Protein AF-A0A7W5Z4Y5-F1 (afdb_monomer)

Foldseek 3Di:
DDPVVVVVVVVVVQVVAPPCRDPCLQDVVVVVVVVVVVQVVDPPCPRCCNVPVVVVVVVVVVSVVSDSPDD

Solvent-accessible surface area (backbone atoms only — not comparable to full-atom values): 4245 Å² total; per-residue (Å²): 133,58,70,66,60,54,50,51,51,54,50,50,62,57,65,74,41,55,71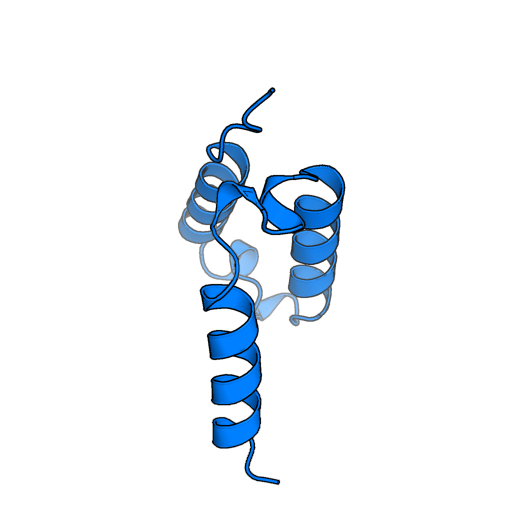,76,75,31,69,53,51,69,30,64,66,59,37,52,51,51,52,53,51,59,53,65,74,39,58,69,82,72,24,53,60,68,69,35,53,65,62,35,50,50,52,50,46,56,67,66,65,55,71,69,79,81,129

Secondary structure (DSSP, 8-state):
--HHHHHHHHHHHHHTS-GGGSHHHH-HHHHHHHHHHHHHTS-GGGSHHHH-HHHHHHHHHHHHHS-----

Mean predicted aligned error: 8.09 Å

Organism: NCBI:txid1538103

Radius of gyration: 14.56 Å; Cα contacts (8 Å, |Δi|>4): 32; chains: 1; bounding box: 26×36×33 Å

pLDDT: mean 80.46, std 9.71, range [43.59, 92.25]

InterPro domains:
  IPR019626 Stress-induced protein, KGG, repeat [PF10685] (1-17)
  IPR019626 Stress-induced protein, KGG, repeat [PF10685] (23-42)
  IPR019626 Stress-induced protein, KGG, repeat [PF10685] (50-66)

Structure (mmCIF, N/CA/C/O backbone):
data_AF-A0A7W5Z4Y5-F1
#
_entry.id   AF-A0A7W5Z4Y5-F1
#
loop_
_atom_site.group_PDB
_atom_site.id
_atom_site.type_symbol
_atom_site.label_atom_id
_atom_site.label_alt_id
_atom_site.label_comp_id
_atom_site.label_asym_id
_atom_site.label_entity_id
_atom_site.label_seq_id
_atom_site.pdbx_PDB_ins_code
_atom_site.Cartn_x
_atom_site.Cartn_y
_atom_site.Cartn_z
_atom_site.occupancy
_atom_site.B_iso_or_equiv
_atom_site.auth_seq_id
_atom_site.auth_comp_id
_atom_site.auth_asym_id
_atom_site.auth_atom_id
_atom_site.pdbx_PDB_model_num
ATOM 1 N N . MET A 1 1 ? 3.554 -28.466 0.924 1.00 69.25 1 MET A N 1
ATOM 2 C CA . MET A 1 1 ? 2.515 -27.436 1.141 1.00 69.25 1 MET A CA 1
ATOM 3 C C . MET A 1 1 ? 2.275 -26.763 -0.196 1.00 69.25 1 MET A C 1
ATOM 5 O O . MET A 1 1 ? 3.247 -26.347 -0.809 1.00 69.25 1 MET A O 1
ATOM 9 N N . ASP A 1 2 ? 1.034 -26.734 -0.670 1.00 92.25 2 ASP A N 1
ATOM 10 C CA . ASP A 1 2 ? 0.688 -26.128 -1.958 1.00 92.25 2 ASP A CA 1
ATOM 11 C C . ASP A 1 2 ? 0.657 -24.584 -1.830 1.00 92.25 2 ASP A C 1
ATOM 13 O O . ASP A 1 2 ? 0.016 -24.083 -0.893 1.00 92.25 2 ASP A O 1
ATOM 17 N N . PRO A 1 3 ? 1.348 -23.818 -2.699 1.00 90.44 3 PRO A N 1
ATOM 18 C CA . PRO A 1 3 ? 1.359 -22.354 -2.653 1.00 90.44 3 PRO A CA 1
ATOM 19 C C . PRO A 1 3 ? -0.041 -21.735 -2.731 1.00 90.44 3 PRO A C 1
ATOM 21 O O . PRO A 1 3 ? -0.302 -20.712 -2.090 1.00 90.44 3 PRO A O 1
ATOM 24 N N . GLU A 1 4 ? -0.961 -22.350 -3.478 1.00 89.44 4 GLU A N 1
ATOM 25 C CA . GLU A 1 4 ? -2.342 -21.874 -3.569 1.00 89.44 4 GLU A CA 1
ATOM 26 C C . GLU A 1 4 ? -3.068 -22.058 -2.241 1.00 89.44 4 GLU A C 1
ATOM 28 O O . GLU A 1 4 ? -3.750 -21.150 -1.762 1.00 89.44 4 GLU A O 1
ATOM 33 N N . LYS A 1 5 ? -2.840 -23.195 -1.578 1.00 89.88 5 LYS A N 1
ATOM 34 C CA . LYS A 1 5 ? -3.402 -23.479 -0.254 1.00 89.88 5 LYS A CA 1
ATOM 35 C C . LYS A 1 5 ? -2.885 -22.497 0.797 1.00 89.88 5 LYS A C 1
ATOM 37 O O . LYS A 1 5 ? -3.662 -22.024 1.624 1.00 89.88 5 LYS A O 1
ATOM 42 N N . GLN A 1 6 ? -1.604 -22.125 0.738 1.00 89.44 6 GLN A N 1
ATOM 43 C CA . GLN A 1 6 ? -1.025 -21.108 1.621 1.00 89.44 6 GLN A CA 1
ATOM 44 C C . GLN A 1 6 ? -1.658 -19.728 1.397 1.00 89.44 6 GLN A C 1
ATOM 46 O O . GLN A 1 6 ? -2.031 -19.055 2.360 1.00 89.44 6 GLN A O 1
ATOM 51 N N . ARG A 1 7 ? -1.827 -19.315 0.133 1.00 88.62 7 ARG A N 1
ATOM 52 C CA . ARG A 1 7 ? -2.494 -18.049 -0.212 1.00 88.62 7 ARG A CA 1
ATOM 53 C C . ARG A 1 7 ? -3.951 -18.033 0.230 1.00 88.62 7 ARG A C 1
ATOM 55 O O . ARG A 1 7 ? -4.395 -17.029 0.779 1.00 88.62 7 ARG A O 1
ATOM 62 N N . ALA A 1 8 ? -4.672 -19.136 0.047 1.00 88.62 8 ALA A N 1
ATOM 63 C CA . ALA A 1 8 ? -6.059 -19.260 0.478 1.00 88.62 8 ALA A CA 1
ATOM 64 C C . ALA A 1 8 ? 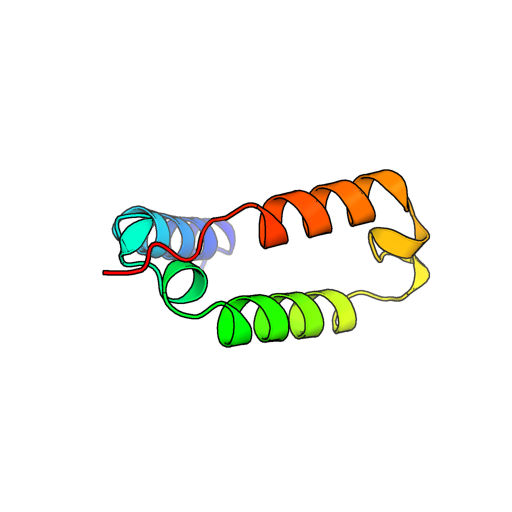-6.199 -19.119 2.003 1.00 88.62 8 ALA A C 1
ATOM 66 O O . ALA A 1 8 ? -7.102 -18.430 2.473 1.00 88.62 8 ALA A O 1
ATOM 67 N N . ILE A 1 9 ? -5.285 -19.709 2.783 1.00 85.62 9 ILE A N 1
ATOM 68 C CA . ILE A 1 9 ? -5.270 -19.571 4.248 1.00 85.62 9 ILE A CA 1
ATOM 69 C C . ILE A 1 9 ? -4.965 -18.123 4.658 1.00 85.62 9 ILE A C 1
ATOM 71 O O . ILE A 1 9 ? -5.691 -17.557 5.475 1.00 85.62 9 ILE A O 1
ATOM 75 N N . ALA A 1 10 ? -3.945 -17.497 4.062 1.00 84.56 10 ALA A N 1
ATOM 76 C CA . ALA A 1 10 ? -3.596 -16.103 4.347 1.00 84.56 10 ALA A CA 1
ATOM 77 C C . ALA A 1 10 ? -4.733 -15.131 3.975 1.00 84.56 10 ALA A C 1
ATOM 79 O O . ALA A 1 10 ? -5.045 -14.210 4.730 1.00 84.56 10 ALA A O 1
ATOM 80 N N . SER A 1 11 ? -5.390 -15.369 2.836 1.00 85.19 11 SER A N 1
ATOM 81 C CA . SER A 1 11 ? -6.530 -14.579 2.369 1.00 85.19 11 SER A CA 1
ATOM 82 C C . SER A 1 11 ? -7.734 -14.715 3.303 1.00 85.19 11 SER A C 1
ATOM 84 O O . SER A 1 11 ? -8.287 -13.695 3.714 1.00 85.19 11 SER A O 1
ATOM 86 N N . LYS A 1 12 ? -8.081 -15.942 3.721 1.00 86.19 12 LYS A N 1
ATOM 87 C CA . LYS A 1 12 ? -9.152 -16.182 4.701 1.00 86.19 12 LYS A CA 1
ATOM 88 C C . LYS A 1 12 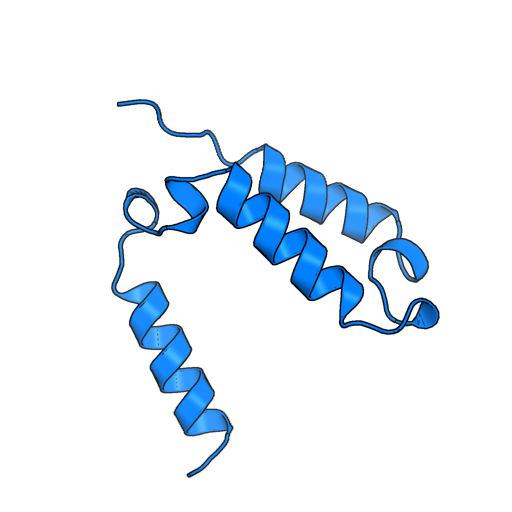? -8.867 -15.495 6.035 1.00 86.19 12 LYS A C 1
ATOM 90 O O . LYS A 1 12 ? -9.753 -14.845 6.571 1.00 86.19 12 LYS A O 1
ATOM 95 N N . GLY A 1 13 ? -7.633 -15.572 6.539 1.00 80.25 13 GLY A N 1
ATOM 96 C CA . GLY A 1 13 ? -7.242 -14.896 7.780 1.00 80.25 13 GLY A CA 1
ATOM 97 C C . GLY A 1 13 ? -7.450 -13.377 7.733 1.00 80.25 13 GLY A C 1
ATOM 98 O O . GLY A 1 13 ? -7.965 -12.801 8.686 1.00 80.25 13 GLY A O 1
ATOM 99 N N . GLY A 1 14 ? -7.114 -12.731 6.610 1.00 76.81 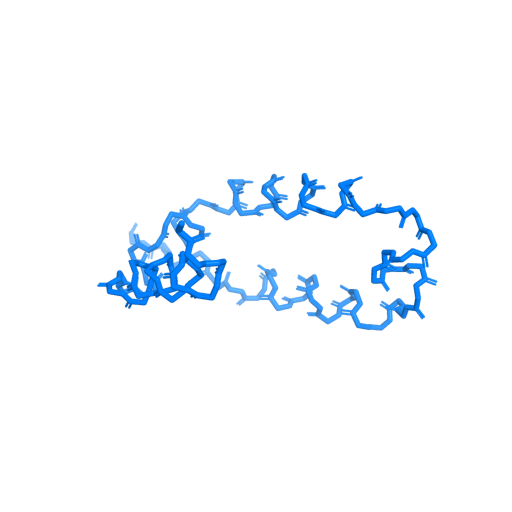14 GLY A N 1
ATOM 100 C CA . GLY A 1 14 ? -7.335 -11.293 6.4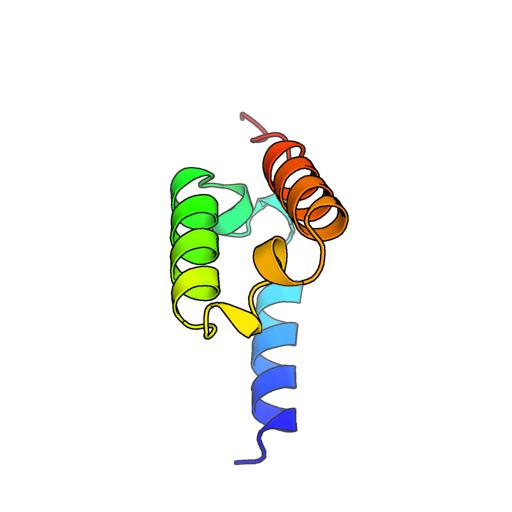18 1.00 76.81 14 GLY A CA 1
ATOM 101 C C . GLY A 1 14 ? -8.805 -10.904 6.216 1.00 76.81 14 GLY A C 1
ATOM 102 O O . GLY A 1 14 ? -9.225 -9.844 6.681 1.00 76.81 14 GLY A O 1
ATOM 103 N N . GLN A 1 15 ? -9.593 -11.759 5.557 1.00 81.06 15 GLN A N 1
ATOM 104 C CA . GLN A 1 15 ? -11.031 -11.548 5.345 1.00 81.06 15 GLN A CA 1
ATOM 105 C C . GLN A 1 15 ? -11.850 -11.704 6.632 1.00 81.06 15 GLN A C 1
ATOM 107 O O . GLN A 1 15 ? -12.833 -10.990 6.805 1.00 81.06 15 GLN A O 1
ATOM 112 N N . SER A 1 16 ? -11.431 -12.582 7.549 1.00 83.69 16 SER A N 1
ATOM 113 C CA . SER A 1 16 ? -12.099 -12.786 8.843 1.00 83.69 16 SER A CA 1
ATOM 114 C C . SER A 1 16 ? -12.022 -11.576 9.779 1.00 83.69 16 SER A C 1
ATOM 116 O O . SER A 1 16 ? -12.776 -11.505 10.747 1.00 83.69 16 SER A O 1
ATOM 118 N N . VAL A 1 17 ? -11.116 -10.627 9.519 1.00 79.75 17 VAL A N 1
ATOM 119 C CA . VAL A 1 17 ? -11.013 -9.378 10.279 1.00 79.75 17 VAL A CA 1
ATOM 120 C C . VAL A 1 17 ? -11.837 -8.301 9.564 1.00 79.75 17 VAL A C 1
ATOM 122 O O . VAL A 1 17 ? -11.532 -7.991 8.402 1.00 79.75 17 VAL A O 1
ATOM 125 N N . PRO A 1 18 ? -12.850 -7.705 10.232 1.00 82.88 18 PRO A N 1
ATOM 126 C CA . PRO A 1 18 ? -13.599 -6.577 9.687 1.00 82.88 18 PRO A CA 1
ATOM 127 C C . PRO A 1 18 ? -12.650 -5.474 9.226 1.00 82.88 18 PRO A C 1
ATOM 129 O O . PRO A 1 18 ? -11.645 -5.224 9.890 1.00 82.88 18 PRO A O 1
ATOM 132 N N . ASP A 1 19 ? -12.968 -4.807 8.116 1.00 75.62 19 ASP A N 1
ATOM 133 C CA . ASP A 1 19 ? -12.105 -3.789 7.503 1.00 75.62 19 ASP A CA 1
ATOM 134 C C . ASP A 1 19 ? -11.590 -2.752 8.506 1.00 75.62 19 ASP A C 1
ATOM 136 O O . ASP A 1 19 ? -10.407 -2.424 8.494 1.00 75.62 19 ASP A O 1
ATOM 140 N N . GLU A 1 20 ? -12.443 -2.314 9.427 1.00 77.50 20 GLU A N 1
ATOM 141 C CA . GLU A 1 20 ? -12.117 -1.345 10.476 1.00 77.50 20 GLU A CA 1
ATOM 142 C C . GLU A 1 20 ? -11.060 -1.866 11.449 1.00 77.50 20 GLU A C 1
ATOM 144 O O . GLU A 1 20 ? -10.196 -1.110 11.867 1.00 77.50 20 GLU A O 1
ATOM 149 N N . LYS A 1 21 ? -11.060 -3.164 11.761 1.00 80.56 21 LYS A N 1
ATOM 150 C CA . LYS A 1 21 ? -10.144 -3.778 12.735 1.00 80.56 21 LYS A CA 1
ATOM 151 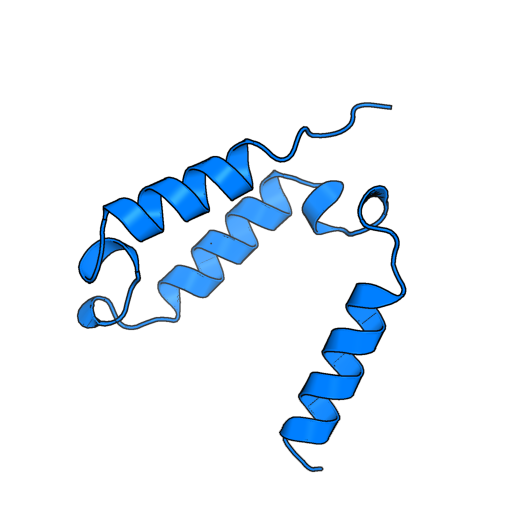C C . LYS A 1 21 ? -8.830 -4.257 12.116 1.00 80.56 21 LYS A C 1
ATOM 153 O O . LYS A 1 21 ? -7.962 -4.763 12.827 1.00 80.56 21 LYS A O 1
ATOM 158 N N . ARG A 1 22 ? -8.653 -4.134 10.797 1.00 84.00 22 ARG A N 1
ATOM 159 C CA . ARG A 1 22 ? -7.403 -4.530 10.132 1.00 84.00 22 ARG A CA 1
ATOM 160 C C . ARG A 1 22 ? -6.275 -3.574 10.512 1.00 84.00 22 ARG A C 1
ATOM 162 O O . ARG A 1 22 ? -6.447 -2.358 10.493 1.00 84.00 22 ARG A O 1
ATOM 169 N N 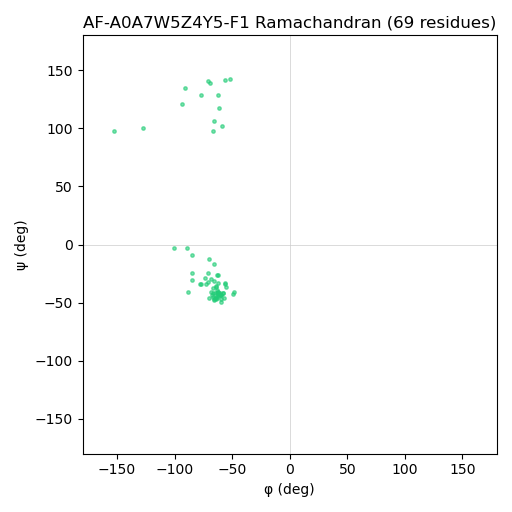. SER A 1 23 ? -5.079 -4.111 10.757 1.00 80.81 23 SER A N 1
ATOM 170 C CA . SER A 1 23 ? -3.906 -3.320 11.166 1.00 80.81 23 SER A CA 1
ATOM 171 C C . SER A 1 23 ? -3.555 -2.197 10.182 1.00 80.81 23 SER A C 1
ATOM 173 O O . SER A 1 23 ? -3.106 -1.133 10.598 1.00 80.81 23 SER A O 1
ATOM 175 N N . PHE A 1 24 ? -3.790 -2.407 8.882 1.00 77.50 24 PHE A N 1
ATOM 176 C CA . PHE A 1 24 ? -3.562 -1.388 7.853 1.00 77.50 24 PHE A CA 1
ATOM 177 C C . PHE A 1 24 ? -4.605 -0.262 7.855 1.00 77.50 24 PHE A C 1
ATOM 179 O O . PHE A 1 24 ? -4.266 0.863 7.501 1.00 77.50 24 PHE A O 1
ATOM 186 N N . SER A 1 25 ? -5.840 -0.539 8.280 1.00 76.94 25 SER A N 1
ATOM 187 C CA . SER A 1 25 ? -6.894 0.475 8.424 1.00 76.94 25 SER A CA 1
ATOM 188 C C . SER A 1 25 ? -6.708 1.301 9.697 1.00 76.94 25 SER A C 1
ATOM 190 O O . SER A 1 25 ? -6.971 2.498 9.704 1.00 76.94 25 SER A O 1
ATOM 192 N N . GLN A 1 26 ? -6.202 0.667 10.758 1.00 81.12 26 GLN A N 1
ATOM 193 C CA . GLN A 1 26 ? -5.948 1.293 12.057 1.00 81.12 26 GLN A CA 1
ATOM 194 C C . GLN A 1 26 ? -4.676 2.153 12.068 1.00 81.12 26 GLN A C 1
ATOM 196 O O . GLN A 1 26 ? -4.615 3.177 12.742 1.00 81.12 26 GLN A O 1
ATOM 201 N N . ASN A 1 27 ? -3.640 1.760 11.319 1.00 86.38 27 ASN A N 1
ATOM 202 C CA . ASN A 1 27 ? -2.368 2.475 11.300 1.00 86.38 27 ASN A CA 1
ATOM 203 C C . ASN A 1 27 ? -1.932 2.819 9.871 1.00 86.38 27 ASN A C 1
ATOM 205 O O . ASN A 1 27 ? -1.314 2.025 9.155 1.00 86.38 27 ASN A O 1
ATOM 209 N N . ARG A 1 28 ? -2.182 4.075 9.490 1.00 81.38 28 ARG A N 1
ATOM 210 C CA . ARG A 1 28 ? -1.817 4.615 8.175 1.00 81.38 28 ARG A CA 1
ATOM 211 C C . ARG A 1 28 ? -0.306 4.612 7.922 1.00 81.38 28 ARG A C 1
ATOM 213 O O . ARG A 1 28 ? 0.111 4.410 6.780 1.00 81.38 28 ARG A O 1
ATOM 220 N N . LYS A 1 29 ? 0.524 4.807 8.958 1.00 85.62 29 LYS A N 1
ATOM 221 C CA . LYS A 1 29 ? 1.990 4.710 8.830 1.00 85.62 29 LYS A CA 1
ATOM 222 C C . LYS A 1 29 ? 2.402 3.279 8.496 1.00 85.62 29 LYS A C 1
ATOM 224 O O . LYS A 1 29 ? 3.104 3.091 7.509 1.00 85.62 29 LYS A O 1
ATOM 229 N N . LEU A 1 30 ? 1.873 2.287 9.218 1.00 86.00 30 LEU A N 1
ATOM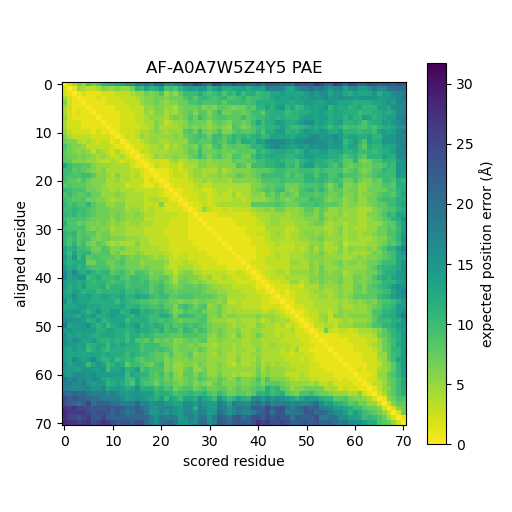 230 C CA . LEU A 1 30 ? 2.121 0.867 8.942 1.00 86.00 30 LEU A CA 1
ATOM 231 C C . LEU A 1 30 ? 1.720 0.490 7.508 1.00 86.00 30 LEU A C 1
ATOM 233 O O . LEU A 1 30 ? 2.493 -0.157 6.804 1.00 86.00 30 LEU A O 1
ATOM 237 N N . ALA A 1 31 ? 0.540 0.923 7.052 1.00 83.81 31 ALA A N 1
ATOM 238 C CA . ALA A 1 31 ? 0.083 0.688 5.681 1.00 83.81 31 ALA A CA 1
ATOM 239 C C . ALA A 1 31 ? 1.018 1.321 4.638 1.00 83.81 31 ALA A C 1
ATOM 241 O O . ALA A 1 31 ? 1.387 0.681 3.652 1.00 83.81 31 ALA A O 1
ATOM 242 N N . SER A 1 32 ? 1.455 2.557 4.885 1.00 83.44 32 SER A N 1
ATOM 243 C CA . SER A 1 32 ? 2.357 3.291 3.992 1.00 83.44 32 SER A CA 1
ATOM 244 C C . SER A 1 32 ? 3.748 2.651 3.936 1.00 83.44 32 SER A C 1
ATOM 246 O O . SER A 1 32 ? 4.330 2.508 2.860 1.00 83.44 32 SER A O 1
ATOM 248 N N . GLU A 1 33 ? 4.284 2.220 5.078 1.00 87.12 33 GLU A N 1
ATOM 249 C CA . GLU A 1 33 ? 5.576 1.539 5.166 1.00 87.12 33 GLU A CA 1
ATOM 250 C C . GLU A 1 33 ? 5.546 0.159 4.510 1.00 87.12 33 GLU A C 1
ATOM 252 O O . GLU A 1 33 ? 6.458 -0.170 3.747 1.00 87.12 33 GLU A O 1
ATOM 257 N N . ALA A 1 34 ? 4.488 -0.623 4.747 1.00 85.94 34 ALA A N 1
ATOM 258 C CA . ALA A 1 34 ? 4.288 -1.917 4.106 1.00 85.94 34 ALA A CA 1
ATOM 259 C C . ALA A 1 34 ? 4.150 -1.772 2.584 1.00 85.94 34 ALA A C 1
ATOM 261 O O . ALA A 1 34 ? 4.818 -2.494 1.841 1.00 85.94 34 ALA A O 1
ATOM 262 N N . GLY A 1 35 ? 3.372 -0.790 2.113 1.00 83.81 35 GLY A N 1
ATOM 263 C CA . GLY A 1 35 ? 3.250 -0.466 0.691 1.00 83.81 35 GLY A CA 1
ATOM 264 C C . GLY A 1 35 ? 4.590 -0.066 0.067 1.00 83.81 35 GLY A C 1
ATOM 265 O O . GLY A 1 35 ? 4.988 -0.613 -0.963 1.00 83.81 35 GLY A O 1
ATOM 266 N N . ARG A 1 36 ? 5.350 0.819 0.728 1.00 85.69 36 ARG A N 1
ATOM 267 C CA . ARG A 1 36 ? 6.683 1.242 0.266 1.00 85.69 36 ARG A CA 1
ATOM 268 C C . ARG A 1 36 ? 7.669 0.076 0.222 1.00 85.69 36 ARG A C 1
ATOM 270 O O . ARG A 1 36 ? 8.437 -0.037 -0.731 1.00 85.69 36 ARG A O 1
ATOM 277 N N . LYS A 1 37 ? 7.669 -0.786 1.243 1.00 88.19 37 LYS A N 1
ATOM 278 C CA . LYS A 1 37 ? 8.528 -1.977 1.299 1.00 88.19 37 LYS A CA 1
ATOM 279 C C . LYS A 1 37 ? 8.177 -2.957 0.180 1.00 88.19 37 LYS A C 1
ATOM 281 O O . LYS A 1 37 ? 9.080 -3.379 -0.534 1.00 88.19 37 LYS A O 1
ATOM 286 N N . GLY A 1 38 ? 6.890 -3.247 -0.020 1.00 83.94 38 GLY A N 1
ATOM 287 C CA . GLY A 1 38 ? 6.417 -4.112 -1.102 1.00 83.94 38 GLY A CA 1
ATOM 288 C C . GLY A 1 38 ? 6.800 -3.585 -2.486 1.00 83.94 38 GLY A C 1
ATOM 289 O O . GLY A 1 38 ? 7.308 -4.343 -3.307 1.00 83.94 38 GLY A O 1
ATOM 290 N N . GLY A 1 39 ? 6.660 -2.276 -2.719 1.00 83.75 39 GLY A N 1
ATOM 291 C CA . GLY A 1 39 ? 7.073 -1.645 -3.976 1.00 83.75 39 GLY A CA 1
ATOM 292 C C . GLY A 1 39 ? 8.582 -1.724 -4.241 1.00 83.75 39 GLY A C 1
ATOM 293 O O . GLY A 1 39 ? 8.992 -1.933 -5.378 1.00 83.75 39 GLY A O 1
ATOM 294 N N . ARG A 1 40 ? 9.419 -1.619 -3.198 1.00 84.88 40 ARG A N 1
ATOM 295 C CA . ARG A 1 40 ? 10.885 -1.747 -3.317 1.00 84.88 40 ARG A CA 1
ATOM 296 C C . ARG A 1 40 ? 11.344 -3.162 -3.663 1.00 84.88 40 ARG A C 1
ATOM 298 O O . ARG A 1 40 ? 12.370 -3.301 -4.318 1.00 84.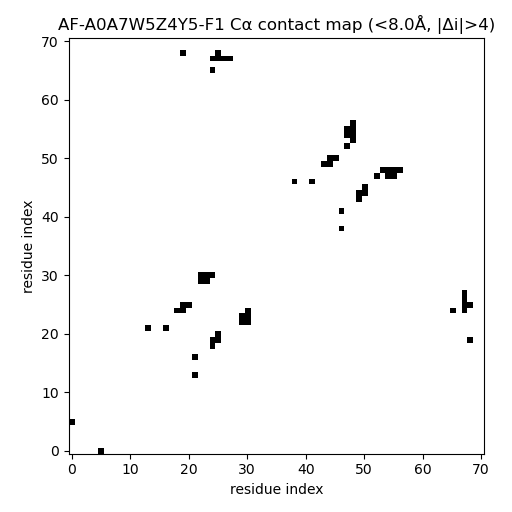88 40 ARG A O 1
ATOM 305 N N . SER A 1 41 ? 10.601 -4.191 -3.250 1.00 84.88 41 SER A N 1
ATOM 306 C CA . SER A 1 41 ? 10.899 -5.594 -3.583 1.00 84.88 41 SER A CA 1
ATOM 307 C C . SER A 1 41 ? 10.654 -5.936 -5.056 1.00 84.88 41 SER A C 1
ATOM 309 O O . SER A 1 41 ? 11.072 -6.997 -5.513 1.00 84.88 41 SER A O 1
ATOM 311 N N . VAL A 1 42 ? 9.985 -5.056 -5.802 1.00 82.50 42 VAL A N 1
ATOM 312 C CA . VAL A 1 42 ? 9.762 -5.210 -7.240 1.00 82.50 42 VAL A CA 1
ATOM 313 C C . VAL A 1 42 ? 10.912 -4.525 -8.002 1.00 82.50 42 VAL A C 1
ATOM 315 O O . VAL A 1 42 ? 11.263 -3.393 -7.651 1.00 82.50 42 VAL A O 1
ATOM 318 N N . PRO A 1 43 ? 11.502 -5.163 -9.035 1.00 87.06 43 PRO A N 1
ATOM 319 C CA . PRO A 1 43 ? 12.491 -4.523 -9.908 1.00 87.06 43 PRO A CA 1
ATOM 320 C C . PRO A 1 43 ? 11.928 -3.254 -10.546 1.00 87.06 43 PRO A C 1
ATOM 322 O O . PRO A 1 43 ? 10.759 -3.258 -10.926 1.00 87.06 43 PRO A O 1
ATOM 325 N N . ASP A 1 44 ? 12.737 -2.202 -10.693 1.00 82.25 44 ASP A N 1
ATOM 326 C CA . ASP A 1 44 ? 12.294 -0.878 -11.161 1.00 82.25 44 ASP A CA 1
ATOM 327 C C . ASP A 1 44 ? 11.450 -0.923 -12.444 1.00 82.25 44 ASP A C 1
ATOM 329 O O . ASP A 1 44 ? 10.384 -0.315 -12.486 1.00 82.25 44 ASP A O 1
ATOM 333 N N . GLU A 1 45 ? 11.837 -1.732 -13.430 1.00 83.88 45 GLU A N 1
ATOM 334 C CA . GLU A 1 45 ? 11.117 -1.924 -14.703 1.00 83.88 45 GLU A CA 1
ATOM 335 C C . GLU A 1 45 ? 9.709 -2.521 -14.540 1.00 83.88 45 GLU A C 1
ATOM 337 O O . GLU A 1 45 ? 8.828 -2.324 -15.374 1.00 83.88 45 GLU A O 1
ATOM 342 N N . LYS A 1 46 ? 9.484 -3.271 -13.457 1.00 84.31 46 LYS A N 1
ATOM 343 C CA . LYS A 1 46 ? 8.218 -3.958 -13.165 1.00 84.31 46 LYS A CA 1
ATOM 344 C C . LYS A 1 46 ? 7.356 -3.205 -12.157 1.00 84.31 46 LYS A C 1
ATOM 346 O O . LYS A 1 46 ? 6.259 -3.665 -11.838 1.00 84.31 46 LYS A O 1
ATOM 351 N N . ARG A 1 47 ? 7.831 -2.078 -11.620 1.00 84.06 47 ARG A N 1
ATOM 352 C CA . ARG A 1 47 ? 7.060 -1.289 -10.656 1.00 84.06 47 ARG A CA 1
ATOM 353 C C . ARG A 1 47 ? 5.901 -0.602 -11.361 1.00 84.06 47 ARG A C 1
ATOM 355 O O . ARG A 1 47 ? 6.056 -0.080 -12.462 1.00 84.06 47 ARG A O 1
ATOM 362 N N . SER A 1 48 ? 4.746 -0.550 -10.697 1.00 79.62 48 SER A N 1
ATOM 363 C CA . SER A 1 48 ? 3.544 0.065 -11.270 1.00 79.62 48 SER A CA 1
ATOM 364 C C . SER A 1 48 ? 3.787 1.507 -11.709 1.00 79.62 48 SER A C 1
ATOM 366 O O . SER A 1 48 ? 3.302 1.885 -12.756 1.00 79.62 48 SER A O 1
ATOM 368 N N . PHE A 1 49 ? 4.600 2.282 -10.984 1.00 75.06 49 PHE A N 1
ATOM 369 C CA . PHE A 1 49 ? 4.921 3.666 -11.354 1.00 75.06 49 PHE A CA 1
ATOM 370 C C . PHE A 1 49 ? 5.829 3.810 -12.582 1.00 75.06 49 PHE A C 1
ATOM 372 O O . PHE A 1 49 ? 5.772 4.842 -13.240 1.00 75.06 49 PHE A O 1
ATOM 379 N N . SER A 1 50 ? 6.636 2.796 -12.899 1.00 81.38 50 SER A N 1
ATOM 380 C CA . SER A 1 50 ? 7.473 2.778 -14.105 1.00 81.38 50 SER A CA 1
ATOM 381 C C . SER A 1 50 ? 6.696 2.279 -15.322 1.00 81.38 50 SER A C 1
ATOM 383 O O . SER A 1 50 ? 6.986 2.673 -16.446 1.00 81.38 50 SER A O 1
ATOM 385 N N . ARG A 1 51 ? 5.712 1.397 -15.099 1.00 84.06 51 ARG A N 1
ATOM 386 C CA . ARG A 1 51 ? 4.905 0.783 -16.160 1.00 84.06 51 ARG A CA 1
ATOM 387 C C . ARG A 1 51 ? 3.671 1.608 -16.524 1.00 84.06 51 ARG A C 1
ATOM 389 O O . ARG A 1 51 ? 3.329 1.691 -17.696 1.00 84.06 51 ARG A O 1
ATOM 396 N N . ASP A 1 52 ? 2.995 2.165 -15.523 1.00 88.75 52 ASP A N 1
ATOM 397 C CA . ASP A 1 52 ? 1.792 2.979 -15.680 1.00 88.75 52 ASP A CA 1
ATOM 398 C C . ASP A 1 52 ? 1.660 3.989 -14.515 1.00 88.75 52 ASP A C 1
ATOM 400 O O . ASP A 1 52 ? 1.174 3.657 -13.422 1.00 88.75 52 ASP A O 1
ATOM 404 N N . PRO A 1 53 ? 2.080 5.248 -14.722 1.00 84.12 53 PRO A N 1
ATOM 405 C CA . PRO A 1 53 ? 2.001 6.274 -13.690 1.00 84.12 53 PRO A CA 1
ATOM 406 C C . PRO A 1 53 ? 0.558 6.598 -13.272 1.00 84.12 53 PRO A C 1
ATOM 408 O O . PRO A 1 53 ? 0.347 6.980 -12.119 1.00 84.12 53 PRO A O 1
ATOM 411 N N . ASN A 1 54 ? -0.441 6.395 -14.142 1.00 88.75 54 ASN A N 1
ATOM 412 C CA . ASN A 1 54 ? -1.846 6.611 -13.787 1.00 88.75 54 ASN A CA 1
ATOM 413 C C . ASN A 1 54 ? -2.323 5.540 -12.808 1.00 88.75 54 ASN A C 1
ATOM 415 O O . ASN A 1 54 ? -2.882 5.878 -11.764 1.00 88.75 54 ASN A O 1
ATOM 419 N N . LEU A 1 55 ? -2.010 4.269 -13.077 1.00 85.12 55 LEU A N 1
ATOM 420 C CA . LEU A 1 55 ? -2.308 3.159 -12.168 1.00 85.12 55 LEU A CA 1
ATOM 421 C C . LEU A 1 55 ? -1.657 3.366 -10.794 1.00 85.12 55 LEU A C 1
ATOM 423 O O . LEU A 1 55 ? -2.271 3.120 -9.753 1.00 85.12 55 LEU A O 1
ATOM 427 N N . ALA A 1 56 ? -0.410 3.842 -10.769 1.00 84.06 56 ALA A N 1
ATOM 428 C CA . ALA A 1 56 ? 0.278 4.157 -9.521 1.00 84.06 56 ALA A CA 1
ATOM 429 C C . ALA A 1 56 ? -0.390 5.318 -8.765 1.00 84.06 56 ALA A C 1
ATOM 431 O O . ALA A 1 56 ? -0.563 5.239 -7.546 1.00 84.06 56 ALA A O 1
ATOM 432 N N . ALA A 1 57 ? -0.808 6.369 -9.474 1.00 84.69 57 ALA A N 1
ATOM 433 C CA . ALA A 1 57 ? -1.520 7.502 -8.891 1.00 84.69 57 ALA A CA 1
ATOM 434 C C . ALA A 1 57 ? -2.911 7.114 -8.365 1.00 84.69 57 ALA A C 1
ATOM 436 O O . ALA A 1 57 ? -3.330 7.599 -7.313 1.00 84.69 57 ALA A O 1
ATOM 437 N N . GLU A 1 58 ? -3.634 6.227 -9.050 1.00 85.38 58 GLU A N 1
ATOM 438 C CA . GLU A 1 58 ? -4.904 5.670 -8.576 1.00 85.38 58 GLU A CA 1
ATOM 439 C C . GLU A 1 58 ? -4.722 4.794 -7.339 1.00 85.38 58 GLU A C 1
ATOM 441 O O . GLU A 1 58 ? -5.450 4.964 -6.363 1.00 85.38 58 GLU A O 1
ATOM 446 N N . ALA A 1 59 ? -3.717 3.915 -7.326 1.00 81.62 59 ALA A N 1
ATOM 447 C CA . ALA A 1 59 ? -3.395 3.107 -6.154 1.00 81.62 59 ALA A CA 1
ATOM 448 C C . ALA A 1 59 ? -3.014 3.985 -4.949 1.00 81.62 59 ALA A C 1
ATOM 450 O O . ALA A 1 59 ? -3.488 3.754 -3.834 1.00 81.62 59 ALA A O 1
ATOM 451 N N . GLY A 1 60 ? -2.215 5.032 -5.180 1.00 79.12 60 GLY A N 1
ATOM 452 C CA . GLY A 1 60 ? -1.859 6.027 -4.171 1.00 79.12 60 GLY A CA 1
ATOM 453 C C . GLY A 1 60 ? -3.073 6.803 -3.657 1.00 79.12 60 GLY A C 1
ATOM 454 O O . GLY A 1 60 ? -3.257 6.914 -2.444 1.00 79.12 60 GLY A O 1
ATOM 455 N N . ARG A 1 61 ? -3.950 7.276 -4.555 1.00 82.31 61 ARG A N 1
ATOM 456 C CA . ARG A 1 61 ? -5.216 7.928 -4.181 1.00 82.31 61 ARG A CA 1
ATOM 457 C C . ARG A 1 61 ? -6.099 7.000 -3.370 1.00 82.31 61 ARG A C 1
ATOM 459 O O . ARG A 1 61 ? -6.521 7.401 -2.299 1.00 82.31 61 ARG A O 1
ATOM 466 N N . LYS A 1 62 ? -6.325 5.764 -3.811 1.00 80.38 62 LYS A N 1
ATOM 467 C CA . LYS A 1 62 ? -7.154 4.784 -3.096 1.00 80.38 62 LYS A CA 1
ATOM 468 C C . LYS A 1 62 ? -6.595 4.465 -1.705 1.00 80.38 62 LYS A C 1
ATOM 470 O O . LYS A 1 62 ? -7.346 4.423 -0.732 1.00 80.38 62 LYS A O 1
ATOM 475 N N . GLY A 1 63 ? -5.275 4.310 -1.590 1.00 73.06 63 GLY A N 1
ATOM 476 C CA . GLY A 1 63 ? -4.597 4.143 -0.301 1.00 73.06 63 GLY A CA 1
ATOM 477 C C . GLY A 1 63 ? -4.683 5.384 0.596 1.00 73.06 63 GLY A C 1
ATOM 478 O O . GLY A 1 63 ? -4.734 5.265 1.816 1.00 73.06 63 GLY A O 1
ATOM 479 N N . GLY A 1 64 ? -4.735 6.581 0.005 1.00 69.38 64 GLY A N 1
ATOM 480 C CA . GLY A 1 64 ? -4.885 7.849 0.720 1.00 69.38 64 GLY A CA 1
ATOM 481 C C . GLY A 1 64 ? -6.328 8.245 1.049 1.00 69.38 64 GLY A C 1
ATOM 482 O O . GLY A 1 64 ? -6.533 8.996 1.998 1.00 69.38 64 GLY A O 1
ATOM 483 N N . GLN A 1 65 ? -7.297 7.742 0.282 1.00 69.75 65 GLN A N 1
ATOM 484 C CA . GLN A 1 65 ? -8.736 7.978 0.412 1.00 69.75 65 GLN A CA 1
ATOM 485 C C . GLN A 1 65 ? -9.401 7.049 1.420 1.00 69.75 65 GLN A C 1
ATOM 487 O O . GLN A 1 65 ? -10.561 7.273 1.740 1.00 69.75 65 GLN A O 1
ATOM 492 N N . SER A 1 66 ? -8.701 6.029 1.924 1.00 62.66 66 SER A N 1
ATOM 493 C CA . SER A 1 66 ? -9.182 5.278 3.082 1.00 62.66 66 SER A CA 1
ATOM 494 C C . SER A 1 66 ? -9.176 6.244 4.270 1.00 62.66 66 SER A C 1
ATOM 496 O O . SER A 1 66 ? -8.083 6.613 4.719 1.00 62.66 66 SER A O 1
ATOM 498 N N . PRO A 1 67 ? -10.341 6.735 4.739 1.00 57.00 67 PRO A N 1
ATOM 499 C CA . PRO A 1 67 ? -10.349 7.620 5.886 1.00 57.00 67 PRO A CA 1
ATOM 500 C C . PRO A 1 67 ? -9.778 6.816 7.050 1.00 57.00 67 PRO A C 1
ATOM 502 O O . PRO A 1 67 ? -10.219 5.695 7.307 1.00 57.00 67 PRO A O 1
ATOM 505 N N . ALA A 1 68 ? -8.781 7.370 7.742 1.00 57.25 68 ALA A N 1
ATOM 506 C CA . ALA A 1 68 ? -8.529 6.932 9.103 1.00 57.25 68 ALA A CA 1
ATOM 507 C C . ALA A 1 68 ? -9.842 7.214 9.835 1.00 57.25 68 ALA A C 1
ATOM 509 O O . ALA A 1 68 ? -10.173 8.379 10.045 1.00 57.25 68 ALA A O 1
ATOM 510 N N . LYS A 1 69 ? -10.656 6.182 10.079 1.00 53.44 69 LYS A N 1
ATOM 511 C CA . LYS A 1 69 ? -11.830 6.340 10.928 1.00 53.44 69 LYS A CA 1
ATOM 512 C C . LYS A 1 69 ? -11.276 6.613 12.319 1.00 53.44 69 LYS A C 1
ATOM 514 O O . LYS A 1 69 ? -10.783 5.708 12.981 1.00 53.44 69 LYS A O 1
ATOM 519 N N . THR A 1 70 ? -11.233 7.889 12.668 1.00 43.59 70 THR A N 1
ATOM 520 C CA . THR A 1 70 ? -11.077 8.374 14.029 1.00 43.59 70 THR A CA 1
ATOM 521 C C . THR A 1 70 ? -12.285 7.869 14.813 1.00 43.59 70 THR A C 1
ATOM 523 O O . THR A 1 70 ? -13.415 8.198 14.451 1.00 43.59 70 THR A O 1
ATOM 526 N N . GLU A 1 71 ? -12.042 7.042 15.826 1.00 45.09 71 GLU A N 1
ATOM 527 C CA . GLU A 1 71 ? -12.910 6.929 17.005 1.00 45.09 71 GLU A CA 1
ATOM 528 C C . GLU A 1 71 ? -12.341 7.830 18.104 1.00 45.09 71 GLU A C 1
ATOM 530 O O . GLU A 1 71 ? -11.091 7.890 18.218 1.00 45.09 71 GLU A O 1
#

Sequence (71 aa):
MDPEKQRAIASKGGQSVPDEKRSFSQNRKLASEAGRKGGRSVPDEKRSFSRDPNLAAEAGRKGGQSPAKTE